Protein AF-A0A4Q3XUX9-F1 (afdb_monomer_lite)

Structure (mmCIF, N/CA/C/O backbone):
data_AF-A0A4Q3XUX9-F1
#
_entry.id   AF-A0A4Q3XUX9-F1
#
loop_
_atom_site.group_PDB
_atom_site.id
_atom_site.type_symbol
_atom_site.label_atom_id
_atom_site.label_alt_id
_atom_site.label_comp_id
_atom_site.label_asym_id
_atom_site.label_entity_id
_atom_site.label_seq_id
_atom_site.pdbx_PDB_ins_code
_atom_site.Cartn_x
_atom_site.Cartn_y
_atom_site.Cartn_z
_atom_site.occupancy
_atom_site.B_iso_or_equiv
_atom_site.auth_seq_id
_atom_site.auth_comp_id
_atom_site.auth_asym_id
_atom_site.auth_atom_id
_atom_site.pdbx_PDB_model_num
ATOM 1 N N . MET A 1 1 ? -6.338 -6.243 -8.783 1.00 93.94 1 MET A N 1
ATOM 2 C CA . MET A 1 1 ? -4.913 -6.383 -9.115 1.00 93.94 1 MET A CA 1
ATOM 3 C C . MET A 1 1 ? -4.823 -6.581 -10.611 1.00 93.94 1 MET A C 1
ATOM 5 O O . MET A 1 1 ? -5.715 -7.219 -11.159 1.00 93.94 1 MET A O 1
ATOM 9 N N . VAL A 1 2 ? -3.813 -6.005 -11.243 1.00 94.12 2 VAL A N 1
ATOM 10 C CA . VAL A 1 2 ? -3.493 -6.161 -12.662 1.00 94.12 2 VAL A CA 1
ATOM 11 C C . VAL A 1 2 ? -2.116 -6.807 -12.744 1.00 94.12 2 VAL A C 1
ATOM 13 O O . VAL A 1 2 ? -1.231 -6.432 -11.978 1.00 94.12 2 VAL A O 1
ATOM 16 N N . LEU A 1 3 ? -1.959 -7.774 -13.643 1.00 92.94 3 LEU A N 1
ATOM 17 C CA . LEU A 1 3 ? -0.684 -8.415 -13.946 1.00 92.94 3 LEU A CA 1
ATOM 18 C C . LEU A 1 3 ? -0.293 -8.015 -15.372 1.00 92.94 3 LEU A C 1
ATOM 20 O O . LEU A 1 3 ? -1.096 -8.193 -16.287 1.00 92.94 3 LEU A O 1
ATOM 24 N N . LEU A 1 4 ? 0.891 -7.434 -15.540 1.00 92.38 4 LEU A N 1
ATOM 25 C CA . LEU A 1 4 ? 1.440 -7.003 -16.826 1.00 92.38 4 LEU A CA 1
ATOM 26 C C . LEU A 1 4 ? 2.647 -7.876 -17.172 1.00 92.38 4 LEU A C 1
ATOM 28 O O . LEU A 1 4 ? 3.507 -8.074 -16.322 1.00 92.38 4 LEU A O 1
ATOM 32 N N . ASP A 1 5 ? 2.725 -8.385 -18.397 1.00 89.94 5 ASP A N 1
ATOM 33 C CA . ASP A 1 5 ? 3.906 -9.103 -18.899 1.00 89.94 5 ASP A CA 1
ATOM 34 C C . ASP A 1 5 ? 4.843 -8.106 -19.603 1.00 89.94 5 ASP A C 1
ATOM 36 O O . ASP A 1 5 ? 4.394 -7.363 -20.481 1.00 89.94 5 ASP A O 1
ATOM 40 N N . LEU A 1 6 ? 6.113 -8.036 -19.183 1.00 84.44 6 LEU A N 1
ATOM 41 C CA . LEU A 1 6 ? 7.090 -7.069 -19.701 1.00 84.44 6 LEU A CA 1
ATOM 42 C C . LEU A 1 6 ? 7.984 -7.609 -20.830 1.00 84.44 6 LEU A C 1
ATOM 44 O O . LEU A 1 6 ? 8.685 -6.801 -21.437 1.00 84.44 6 LEU A O 1
ATOM 48 N N . GLU A 1 7 ? 8.003 -8.915 -21.123 1.00 75.69 7 GLU A N 1
ATOM 49 C CA . GLU A 1 7 ? 9.027 -9.492 -22.019 1.00 75.69 7 GLU A CA 1
ATOM 50 C C . GLU A 1 7 ? 8.909 -9.049 -23.484 1.00 75.69 7 GLU A C 1
ATOM 52 O O . GLU A 1 7 ? 9.911 -8.667 -24.084 1.00 75.69 7 GLU A O 1
ATOM 57 N N . ASP A 1 8 ? 7.700 -9.030 -24.049 1.00 63.34 8 ASP A N 1
ATOM 58 C CA . ASP A 1 8 ? 7.509 -8.756 -25.484 1.00 63.34 8 ASP A CA 1
ATOM 59 C C . ASP A 1 8 ? 7.157 -7.289 -25.790 1.00 63.34 8 ASP A C 1
ATOM 61 O O . ASP A 1 8 ? 7.103 -6.869 -26.947 1.00 63.34 8 ASP A O 1
ATOM 65 N N . ALA A 1 9 ? 6.883 -6.492 -24.753 1.00 65.38 9 ALA A N 1
ATOM 66 C CA . ALA A 1 9 ? 6.238 -5.191 -24.897 1.00 65.38 9 ALA A CA 1
ATOM 67 C C . ALA A 1 9 ? 6.582 -4.219 -23.755 1.00 65.38 9 ALA A C 1
ATOM 69 O O . ALA A 1 9 ? 5.723 -3.454 -23.326 1.00 65.38 9 ALA A O 1
ATOM 70 N N . SER A 1 10 ? 7.820 -4.235 -23.246 1.00 69.12 10 SER A N 1
ATOM 71 C CA . SER A 1 10 ? 8.237 -3.464 -22.057 1.00 69.12 10 SER A CA 1
ATOM 72 C C . SER A 1 10 ? 7.837 -1.979 -22.094 1.00 69.12 10 SER A C 1
ATOM 74 O O . SER A 1 10 ? 7.361 -1.443 -21.092 1.00 69.12 10 SER A O 1
ATOM 76 N N . VAL A 1 11 ? 7.945 -1.334 -23.262 1.00 73.94 11 VAL A N 1
ATOM 77 C CA . VAL A 1 11 ? 7.498 0.053 -23.482 1.00 73.94 11 VAL A CA 1
ATOM 78 C C . VAL A 1 11 ? 5.979 0.173 -23.337 1.00 73.94 11 VAL A C 1
ATOM 80 O O . VAL A 1 11 ? 5.509 0.976 -22.537 1.00 73.94 11 VAL A O 1
ATOM 83 N N . LEU A 1 12 ? 5.208 -0.668 -24.033 1.00 80.31 12 LEU A N 1
ATOM 84 C CA . LEU A 1 12 ? 3.741 -0.651 -23.972 1.00 80.31 12 LEU A CA 1
ATOM 85 C C . LEU A 1 12 ? 3.220 -1.004 -22.578 1.00 80.31 12 LEU A C 1
ATOM 87 O O . LEU A 1 12 ? 2.235 -0.435 -22.128 1.00 80.31 12 LEU A O 1
ATOM 91 N N . ALA A 1 13 ? 3.867 -1.926 -21.870 1.00 80.62 13 ALA A N 1
ATOM 92 C CA . ALA A 1 13 ? 3.457 -2.315 -20.531 1.00 80.62 13 ALA A CA 1
ATOM 93 C C . ALA A 1 13 ? 3.733 -1.206 -19.501 1.00 80.62 13 ALA A C 1
ATOM 95 O O . ALA A 1 13 ? 2.888 -0.949 -18.642 1.00 80.62 13 ALA A O 1
ATOM 96 N N . SER A 1 14 ? 4.856 -0.491 -19.629 1.00 82.00 14 SER A N 1
ATOM 97 C CA . SER A 1 14 ? 5.127 0.723 -18.848 1.00 82.00 14 SER A CA 1
ATOM 98 C C . SER A 1 14 ? 4.112 1.830 -19.165 1.00 82.00 14 SER A C 1
ATOM 100 O O . SER A 1 14 ? 3.519 2.416 -18.257 1.00 82.00 14 SER A O 1
ATOM 102 N N . GLU A 1 15 ? 3.808 2.059 -20.446 1.00 89.00 15 GLU A N 1
ATOM 103 C CA . GLU A 1 15 ? 2.759 2.993 -20.875 1.00 89.00 15 GLU A CA 1
ATOM 104 C C . GLU A 1 15 ? 1.376 2.591 -20.343 1.00 89.00 15 GLU A C 1
ATOM 106 O O . GLU A 1 15 ? 0.622 3.449 -19.885 1.00 89.00 15 GLU A O 1
ATOM 111 N N . CYS A 1 16 ? 1.047 1.296 -20.322 1.00 90.44 16 CYS A N 1
ATOM 112 C CA . CYS A 1 16 ? -0.178 0.780 -19.717 1.00 90.44 16 CYS A CA 1
ATOM 113 C C . CYS A 1 16 ? -0.217 1.032 -18.209 1.00 90.44 16 CYS A C 1
ATOM 115 O O . CYS A 1 16 ? -1.263 1.432 -17.698 1.00 90.44 16 CYS A O 1
ATOM 117 N N . ALA A 1 17 ? 0.889 0.828 -17.488 1.00 91.62 17 ALA A N 1
ATOM 118 C CA . ALA A 1 17 ? 0.960 1.134 -16.062 1.00 91.62 17 ALA A CA 1
ATOM 119 C C . ALA A 1 17 ? 0.726 2.632 -15.811 1.00 91.62 17 ALA A C 1
ATOM 121 O O . ALA A 1 17 ? -0.120 2.990 -14.991 1.00 91.62 17 ALA A O 1
ATOM 122 N N . VAL A 1 18 ? 1.387 3.510 -16.575 1.00 91.81 18 VAL A N 1
ATOM 123 C CA . VAL A 1 18 ? 1.177 4.968 -16.525 1.00 91.81 18 VAL A CA 1
ATOM 124 C C . VAL A 1 18 ? -0.275 5.333 -16.835 1.00 91.81 18 VAL A C 1
ATOM 126 O O . VAL A 1 18 ? -0.891 6.101 -16.094 1.00 91.81 18 VAL A O 1
ATOM 129 N N . ALA A 1 19 ? -0.849 4.758 -17.893 1.00 93.31 19 ALA A N 1
ATOM 130 C CA . ALA A 1 19 ? -2.231 4.998 -18.287 1.00 93.31 19 ALA A CA 1
ATOM 131 C C . ALA A 1 19 ? -3.213 4.543 -17.202 1.00 93.31 19 ALA A C 1
ATOM 133 O O . ALA A 1 19 ? -4.129 5.281 -16.865 1.00 93.31 19 ALA A O 1
ATOM 134 N N . LEU A 1 20 ? -3.010 3.372 -16.593 1.00 93.06 20 LEU A N 1
ATOM 135 C CA . LEU A 1 20 ? -3.845 2.899 -15.486 1.00 93.06 20 LEU A CA 1
ATOM 136 C C . LEU A 1 20 ? -3.767 3.834 -14.277 1.00 93.06 20 LEU A C 1
ATOM 138 O O . LEU A 1 20 ? -4.795 4.107 -13.657 1.00 93.06 20 LEU A O 1
ATOM 142 N N . ARG A 1 21 ? -2.574 4.349 -13.955 1.00 91.50 21 ARG A N 1
ATOM 143 C CA . ARG A 1 21 ? -2.367 5.308 -12.859 1.00 91.50 21 ARG A CA 1
ATOM 144 C C . ARG A 1 21 ? -2.985 6.680 -13.119 1.00 91.50 21 ARG A C 1
ATOM 146 O O . ARG A 1 21 ? -3.306 7.356 -12.148 1.00 91.50 21 ARG A O 1
ATOM 153 N N . SER A 1 22 ? -3.165 7.083 -14.377 1.00 93.00 22 SER A N 1
ATOM 154 C CA . SER A 1 22 ? -3.775 8.372 -14.735 1.00 93.00 22 SER A CA 1
ATOM 155 C C . SER A 1 22 ? -5.309 8.350 -14.769 1.00 93.00 22 SER A C 1
ATOM 157 O O . SER A 1 22 ? -5.936 9.407 -14.861 1.00 93.00 22 SER A O 1
ATOM 159 N N . LEU A 1 23 ? -5.932 7.170 -14.668 1.00 94.19 23 LEU A N 1
ATOM 160 C CA . LEU A 1 23 ? -7.386 7.035 -14.561 1.00 94.19 23 LEU A CA 1
ATOM 161 C C . LEU A 1 23 ? -7.917 7.548 -13.213 1.00 94.19 23 LEU A C 1
ATOM 163 O O . LEU A 1 23 ? -7.187 7.756 -12.249 1.00 94.19 23 LEU A O 1
ATOM 167 N N . ALA A 1 24 ? -9.236 7.701 -13.109 1.00 91.62 24 ALA A N 1
ATOM 168 C CA . ALA A 1 24 ? -9.878 7.926 -11.818 1.00 91.62 24 ALA A CA 1
ATOM 169 C C . ALA A 1 24 ? -9.882 6.646 -10.956 1.00 91.62 24 ALA A C 1
ATOM 171 O O . ALA A 1 24 ? -9.734 5.520 -11.447 1.00 91.62 24 ALA A O 1
ATOM 172 N N . ALA A 1 25 ? -10.102 6.811 -9.650 1.00 88.12 25 ALA A N 1
ATOM 173 C CA . ALA A 1 25 ? -10.447 5.699 -8.769 1.00 88.12 25 ALA A CA 1
ATOM 174 C C . ALA A 1 25 ? -11.722 4.974 -9.272 1.00 88.12 25 ALA A C 1
ATOM 176 O O . ALA A 1 25 ? -12.626 5.631 -9.790 1.00 88.12 25 ALA A O 1
ATOM 177 N N . PRO A 1 26 ? -11.821 3.636 -9.127 1.00 90.56 26 PRO A N 1
ATOM 178 C CA . PRO A 1 26 ? -10.891 2.755 -8.417 1.00 90.56 26 PRO A CA 1
ATOM 179 C C . PRO A 1 26 ? -9.672 2.304 -9.232 1.00 90.56 26 PRO A C 1
ATOM 181 O O . PRO A 1 26 ? -8.746 1.731 -8.655 1.00 90.56 26 PRO A O 1
ATOM 184 N N . SER A 1 27 ? -9.651 2.553 -10.542 1.00 93.00 27 SER A N 1
ATOM 185 C CA . SER A 1 27 ? -8.642 2.009 -11.456 1.00 93.00 27 SER A CA 1
ATOM 186 C C . SER A 1 27 ? -7.222 2.444 -11.102 1.00 93.00 27 SER A C 1
ATOM 188 O O . SER A 1 27 ? -6.354 1.586 -10.973 1.00 93.00 27 SER A O 1
ATOM 190 N N . ALA A 1 28 ? -6.990 3.730 -10.822 1.00 92.75 28 ALA A N 1
ATOM 191 C CA . ALA A 1 28 ? -5.655 4.216 -10.454 1.00 92.75 28 ALA A CA 1
ATOM 192 C C . ALA A 1 28 ? -5.087 3.607 -9.164 1.00 92.75 28 ALA A C 1
ATOM 194 O O . ALA A 1 28 ? -3.868 3.518 -8.998 1.00 92.75 28 ALA A O 1
ATOM 195 N N . ALA A 1 29 ? -5.951 3.145 -8.256 1.00 92.88 29 ALA A N 1
ATOM 196 C CA . ALA A 1 29 ? -5.546 2.577 -6.975 1.00 92.88 29 ALA A CA 1
ATOM 197 C C . ALA A 1 29 ? -5.307 1.060 -7.026 1.00 92.88 29 ALA A C 1
ATOM 199 O O . ALA A 1 29 ? -4.882 0.480 -6.026 1.00 92.88 29 ALA A O 1
ATOM 200 N N . VAL A 1 30 ? -5.596 0.388 -8.146 1.00 94.19 30 VAL A N 1
ATOM 201 C CA . VAL A 1 30 ? -5.425 -1.065 -8.253 1.00 94.19 30 VAL A CA 1
ATOM 202 C C . VAL A 1 30 ? -3.946 -1.450 -8.105 1.00 94.19 30 VAL A C 1
ATOM 204 O O . VAL A 1 30 ? -3.094 -0.772 -8.674 1.00 94.19 30 VAL A O 1
ATOM 207 N N . PRO A 1 31 ? -3.601 -2.531 -7.382 1.00 96.12 31 PRO A N 1
ATOM 208 C CA . PRO A 1 31 ? -2.240 -3.043 -7.413 1.00 96.12 31 PRO A CA 1
ATOM 209 C C . PRO A 1 31 ? -1.859 -3.484 -8.828 1.00 96.12 31 PRO A C 1
ATOM 211 O O . PRO A 1 31 ? -2.639 -4.215 -9.447 1.00 96.12 31 PRO A O 1
ATOM 214 N N . ILE A 1 32 ? -0.702 -3.051 -9.322 1.00 95.56 32 ILE A N 1
ATOM 215 C CA . ILE A 1 32 ? -0.149 -3.413 -10.632 1.00 95.56 32 ILE A CA 1
ATOM 216 C C . ILE A 1 32 ? 1.145 -4.181 -10.391 1.00 95.56 32 ILE A C 1
ATOM 218 O O . ILE A 1 32 ? 2.073 -3.642 -9.794 1.00 95.56 32 ILE A O 1
ATOM 222 N N . LEU A 1 33 ? 1.199 -5.425 -10.850 1.00 94.81 33 LEU A N 1
ATOM 223 C CA . LEU A 1 33 ? 2.371 -6.287 -10.753 1.00 94.81 33 LEU A CA 1
ATOM 224 C C . LEU A 1 33 ? 2.914 -6.546 -12.152 1.00 94.81 33 LEU A C 1
ATOM 226 O O . LEU A 1 33 ? 2.136 -6.770 -13.079 1.00 94.81 33 LEU A O 1
ATOM 230 N N . ALA A 1 34 ? 4.231 -6.529 -12.298 1.00 92.81 34 ALA A N 1
ATOM 231 C CA . ALA A 1 34 ? 4.898 -6.865 -13.546 1.00 92.81 34 ALA A CA 1
ATOM 232 C C . ALA A 1 34 ? 5.524 -8.260 -13.469 1.00 92.81 34 ALA A C 1
ATOM 234 O O . ALA A 1 34 ? 6.181 -8.583 -12.485 1.00 92.81 34 ALA A O 1
ATOM 235 N N . LEU A 1 35 ? 5.354 -9.065 -14.512 1.00 91.19 35 LEU A N 1
ATOM 236 C CA . LEU A 1 35 ? 6.117 -10.286 -14.744 1.00 91.19 35 LEU A CA 1
ATOM 237 C C . LEU A 1 35 ? 7.332 -9.950 -15.606 1.00 91.19 35 LEU A C 1
ATOM 239 O O . LEU A 1 35 ? 7.193 -9.310 -16.651 1.00 91.19 35 LEU A O 1
ATOM 243 N N . CYS A 1 36 ? 8.514 -10.379 -15.176 1.00 88.81 36 CYS A N 1
ATOM 244 C CA . CYS A 1 36 ? 9.752 -10.175 -15.921 1.00 88.81 36 CYS A CA 1
ATOM 245 C C . CYS A 1 36 ? 10.759 -11.285 -15.607 1.00 88.81 36 CYS A C 1
ATOM 247 O O . CYS A 1 36 ? 10.866 -11.695 -14.457 1.00 88.81 36 CYS A O 1
ATOM 249 N N . SER A 1 37 ? 11.521 -11.748 -16.599 1.00 85.06 37 SER A N 1
ATOM 250 C CA . SER A 1 37 ? 12.580 -12.755 -16.400 1.00 85.06 37 SER A CA 1
ATOM 251 C C . SER A 1 37 ? 13.870 -12.186 -15.791 1.00 85.06 37 SER A C 1
ATOM 253 O O . SER A 1 37 ? 14.729 -12.939 -15.347 1.00 85.06 37 SER A O 1
ATOM 255 N N . SER A 1 38 ? 14.019 -10.859 -15.747 1.00 76.62 38 SER A N 1
ATOM 256 C CA . SER A 1 38 ? 15.147 -10.145 -15.130 1.00 76.62 38 SER A CA 1
ATOM 257 C C . SER A 1 38 ? 14.668 -9.220 -14.006 1.00 76.62 38 SER A C 1
ATOM 259 O O . SER A 1 38 ? 15.049 -8.055 -13.908 1.00 76.62 38 SER A O 1
ATOM 261 N N . ALA A 1 39 ? 13.819 -9.755 -13.121 1.00 69.56 39 ALA A N 1
ATOM 262 C CA . ALA A 1 39 ? 13.168 -9.003 -12.045 1.00 69.56 39 ALA A CA 1
ATOM 263 C C . ALA A 1 39 ? 14.128 -8.205 -11.138 1.00 69.56 39 ALA A C 1
ATOM 265 O O . ALA A 1 39 ? 13.738 -7.179 -10.588 1.00 69.56 39 ALA A O 1
ATOM 266 N N . HIS A 1 40 ? 15.379 -8.650 -10.996 1.00 65.88 40 HIS A N 1
ATOM 267 C CA . HIS A 1 40 ? 16.389 -7.995 -10.161 1.00 65.88 40 HIS A CA 1
ATOM 268 C C . HIS A 1 40 ? 16.985 -6.713 -10.762 1.00 65.88 40 HIS A C 1
ATOM 270 O O . HIS A 1 40 ? 17.613 -5.947 -10.035 1.00 65.88 40 HIS A O 1
ATOM 276 N N . GLU A 1 41 ? 16.809 -6.473 -12.062 1.00 73.06 41 GLU A N 1
ATOM 277 C CA . GLU A 1 41 ? 17.437 -5.347 -12.770 1.00 73.06 41 GLU A CA 1
ATOM 278 C C . GLU A 1 41 ? 16.507 -4.141 -12.934 1.00 73.06 41 GLU A C 1
ATOM 280 O O . GLU A 1 41 ? 16.949 -3.057 -13.316 1.00 73.06 41 GLU A O 1
ATOM 285 N N . ILE A 1 42 ? 15.218 -4.312 -12.646 1.00 76.25 42 ILE A N 1
ATOM 286 C CA . ILE A 1 42 ? 14.200 -3.293 -12.877 1.00 76.25 42 ILE A CA 1
ATOM 287 C C . ILE A 1 42 ? 13.705 -2.782 -11.528 1.00 76.25 42 ILE A C 1
ATOM 289 O O . ILE A 1 42 ? 13.245 -3.546 -10.685 1.00 76.25 42 ILE A O 1
ATOM 293 N N . ASP A 1 43 ? 13.756 -1.468 -11.328 1.00 78.75 43 ASP A N 1
ATOM 294 C CA . ASP A 1 43 ? 13.106 -0.839 -10.182 1.00 78.75 43 ASP A CA 1
ATOM 295 C C . ASP A 1 43 ? 11.593 -0.719 -10.455 1.00 78.75 43 ASP A C 1
ATOM 297 O O . ASP A 1 43 ? 11.210 -0.023 -11.404 1.00 78.75 43 ASP A O 1
ATOM 301 N N . PRO A 1 44 ? 10.711 -1.324 -9.631 1.00 75.25 44 PRO A N 1
ATOM 302 C CA . PRO A 1 44 ? 9.261 -1.204 -9.784 1.00 75.25 44 PRO A CA 1
ATOM 303 C C . PRO A 1 44 ? 8.769 0.250 -9.866 1.00 75.25 44 PRO A C 1
ATOM 305 O O . PRO A 1 44 ? 7.818 0.544 -10.593 1.00 75.25 44 PRO A O 1
ATOM 308 N N . ILE A 1 45 ? 9.422 1.174 -9.144 1.00 78.62 45 ILE A N 1
ATOM 309 C CA . ILE A 1 45 ? 9.051 2.598 -9.134 1.00 78.62 45 ILE A CA 1
ATOM 310 C C . ILE A 1 45 ? 9.255 3.206 -10.522 1.00 78.62 45 ILE A C 1
ATOM 312 O O . ILE A 1 45 ? 8.371 3.904 -11.019 1.00 78.62 45 ILE A O 1
ATOM 316 N N . SER A 1 46 ? 10.390 2.907 -11.157 1.00 76.19 46 SER A N 1
ATOM 317 C CA . SER A 1 46 ? 10.782 3.483 -12.449 1.00 76.19 46 SER A CA 1
ATOM 318 C C . SER A 1 46 ? 9.784 3.208 -13.582 1.00 76.19 46 SER A C 1
ATOM 320 O O . SER A 1 46 ? 9.684 3.998 -14.519 1.00 76.19 46 SER A O 1
ATOM 322 N N . ILE A 1 47 ? 8.995 2.136 -13.466 1.00 79.69 47 ILE A N 1
ATOM 323 C CA . ILE A 1 47 ? 7.983 1.720 -14.449 1.00 79.69 47 ILE A CA 1
ATOM 324 C C . ILE A 1 47 ? 6.540 1.831 -13.922 1.00 79.69 47 ILE A C 1
ATOM 326 O O . ILE A 1 47 ? 5.614 1.286 -14.516 1.00 79.69 47 ILE A O 1
ATOM 330 N N . ASN A 1 48 ? 6.322 2.544 -12.810 1.00 88.19 48 ASN A N 1
ATOM 331 C CA . ASN A 1 48 ? 5.003 2.779 -12.204 1.00 88.19 48 ASN A CA 1
ATOM 332 C C . ASN A 1 48 ? 4.221 1.514 -11.777 1.00 88.19 48 ASN A C 1
ATOM 334 O O . ASN A 1 48 ? 2.985 1.545 -11.674 1.00 88.19 48 ASN A O 1
ATOM 338 N N . VAL A 1 49 ? 4.923 0.423 -11.451 1.00 92.38 49 VAL A N 1
ATOM 339 C CA . VAL A 1 49 ? 4.328 -0.808 -10.897 1.00 92.38 49 VAL A CA 1
ATOM 340 C C . VAL A 1 49 ? 4.595 -0.928 -9.393 1.00 92.38 49 VAL A C 1
ATOM 342 O O . VAL A 1 49 ? 5.452 -0.252 -8.826 1.00 92.38 49 VAL A O 1
ATOM 345 N N . ASP A 1 50 ? 3.814 -1.761 -8.709 1.00 94.19 50 ASP A N 1
ATOM 346 C CA . ASP A 1 50 ? 3.907 -1.925 -7.255 1.00 94.19 50 ASP A CA 1
ATOM 347 C C . ASP A 1 50 ? 4.866 -3.044 -6.836 1.00 94.19 50 ASP A C 1
ATOM 349 O O . ASP A 1 50 ? 5.461 -2.959 -5.763 1.00 94.19 50 ASP A O 1
ATOM 353 N N . ALA A 1 51 ? 5.034 -4.066 -7.676 1.00 93.19 51 ALA A N 1
ATOM 354 C CA . ALA A 1 51 ? 6.078 -5.074 -7.539 1.00 93.19 51 ALA A CA 1
ATOM 355 C C . ALA A 1 51 ? 6.373 -5.757 -8.874 1.00 93.19 51 ALA A C 1
ATOM 357 O O . ALA A 1 51 ? 5.580 -5.700 -9.818 1.00 93.19 51 ALA A O 1
ATOM 358 N N . ILE A 1 52 ? 7.528 -6.413 -8.912 1.00 91.69 52 ILE A N 1
ATOM 359 C CA . ILE A 1 52 ? 7.975 -7.238 -10.023 1.00 91.69 52 ILE A CA 1
ATOM 360 C C . ILE A 1 52 ? 8.089 -8.667 -9.511 1.00 91.69 52 ILE A C 1
ATOM 362 O O . ILE A 1 52 ? 8.595 -8.900 -8.416 1.00 91.69 52 ILE A O 1
ATOM 366 N N . ILE A 1 53 ? 7.579 -9.598 -10.301 1.00 91.81 53 ILE A N 1
ATOM 367 C CA . ILE A 1 53 ? 7.605 -11.026 -10.040 1.00 91.81 53 ILE A CA 1
ATOM 368 C C . ILE A 1 53 ? 8.480 -11.662 -11.115 1.00 91.81 53 ILE A C 1
ATOM 370 O O . ILE A 1 53 ? 8.279 -11.428 -12.311 1.00 91.81 53 ILE A O 1
ATOM 374 N N . ASP A 1 54 ? 9.442 -12.470 -10.674 1.00 91.25 54 ASP A N 1
ATOM 375 C CA . ASP A 1 54 ? 10.283 -13.245 -11.578 1.00 91.25 54 ASP A CA 1
ATOM 376 C C . ASP A 1 54 ? 9.443 -14.290 -12.321 1.00 91.25 54 ASP A C 1
ATOM 378 O O . ASP A 1 54 ? 8.799 -15.142 -11.705 1.00 91.25 54 ASP A O 1
ATOM 382 N N . ARG A 1 55 ? 9.457 -14.236 -13.655 1.00 86.94 55 ARG A N 1
ATOM 383 C CA . ARG A 1 55 ? 8.755 -15.197 -14.514 1.00 86.94 55 ARG A CA 1
ATOM 384 C C . ARG A 1 55 ? 9.335 -16.606 -14.399 1.00 86.94 55 ARG A C 1
ATOM 386 O O . ARG A 1 55 ? 8.596 -17.574 -14.565 1.00 86.94 55 ARG A O 1
ATOM 393 N N . ALA A 1 56 ? 10.630 -16.725 -14.113 1.00 88.81 56 ALA A N 1
ATOM 394 C CA . ALA A 1 56 ? 11.302 -18.008 -13.946 1.00 88.81 56 ALA A CA 1
ATOM 395 C C . ALA A 1 56 ? 10.967 -18.687 -12.606 1.00 88.81 56 ALA A C 1
ATOM 397 O O . ALA A 1 56 ? 11.388 -19.824 -12.374 1.00 88.81 56 ALA A O 1
ATOM 398 N N . THR A 1 57 ? 10.209 -18.021 -11.725 1.00 91.12 57 THR A N 1
ATOM 399 C CA . THR A 1 57 ? 9.816 -18.596 -10.442 1.00 91.12 57 THR A CA 1
ATOM 400 C C . THR A 1 57 ? 8.903 -19.815 -10.606 1.00 91.12 57 THR A C 1
ATOM 402 O O . THR A 1 57 ? 8.180 -19.968 -11.594 1.00 91.12 57 THR A O 1
ATOM 405 N N . SER A 1 58 ? 8.920 -20.709 -9.616 1.00 94.12 58 SER A N 1
ATOM 406 C CA . SER A 1 58 ? 8.026 -21.868 -9.604 1.00 94.12 58 SER A CA 1
ATOM 407 C C . SER A 1 58 ? 6.564 -21.432 -9.477 1.00 94.12 58 SER A C 1
ATOM 409 O O . SER A 1 58 ? 6.257 -20.381 -8.915 1.00 94.12 58 SER A O 1
ATOM 411 N N . SER A 1 59 ? 5.630 -22.264 -9.943 1.00 93.56 59 SER A N 1
ATOM 412 C CA . SER A 1 59 ? 4.198 -21.968 -9.803 1.00 93.56 59 SER A CA 1
ATOM 413 C C . SER A 1 59 ? 3.777 -21.762 -8.344 1.00 93.56 59 SER A C 1
ATOM 415 O O . SER A 1 59 ? 2.975 -20.873 -8.074 1.00 93.56 59 SER A O 1
ATOM 417 N N . ASP A 1 60 ? 4.354 -22.518 -7.408 1.00 95.44 60 ASP A N 1
ATOM 418 C CA . ASP A 1 60 ? 4.076 -22.364 -5.975 1.00 95.44 60 ASP A CA 1
ATOM 419 C C . ASP A 1 60 ? 4.559 -21.004 -5.458 1.00 95.44 60 ASP A C 1
ATOM 421 O O . ASP A 1 60 ? 3.800 -20.275 -4.823 1.00 95.44 60 ASP A O 1
ATOM 425 N N . SER A 1 61 ? 5.781 -20.599 -5.817 1.00 93.69 61 SER A N 1
ATOM 426 C CA . SER A 1 61 ? 6.312 -19.288 -5.435 1.00 93.69 61 SER A CA 1
ATOM 427 C C . SER A 1 61 ? 5.538 -18.137 -6.085 1.00 93.69 61 SER A C 1
ATOM 429 O O . SER A 1 61 ? 5.324 -17.103 -5.453 1.00 93.69 61 SER A O 1
ATOM 431 N N . LEU A 1 62 ? 5.069 -18.305 -7.325 1.00 92.62 62 LEU A N 1
ATOM 432 C CA . LEU A 1 62 ? 4.192 -17.332 -7.974 1.00 92.62 62 LEU A CA 1
ATOM 433 C C . LEU A 1 62 ? 2.893 -17.160 -7.178 1.00 92.62 62 LEU A C 1
ATOM 435 O O . LEU A 1 62 ? 2.477 -16.031 -6.925 1.00 92.62 62 LEU A O 1
ATOM 439 N N . VAL A 1 63 ? 2.262 -18.259 -6.759 1.00 95.06 63 VAL A N 1
ATOM 440 C CA . VAL A 1 63 ? 1.040 -18.215 -5.942 1.00 95.06 63 VAL A CA 1
ATOM 441 C C . VAL A 1 63 ? 1.302 -17.522 -4.606 1.00 95.06 63 VAL A C 1
ATOM 443 O O . VAL A 1 63 ? 0.537 -16.634 -4.237 1.00 95.06 63 VAL A O 1
ATOM 446 N N . GLU A 1 64 ? 2.394 -17.855 -3.919 1.00 95.25 64 GLU A N 1
ATOM 447 C CA . GLU A 1 64 ? 2.784 -17.201 -2.665 1.00 95.25 64 GLU A CA 1
ATOM 448 C C . GLU A 1 64 ? 2.971 -15.689 -2.843 1.00 95.25 64 GLU A C 1
ATOM 450 O O . GLU A 1 64 ? 2.446 -14.899 -2.057 1.00 95.25 64 GLU A O 1
ATOM 455 N N . GLN A 1 65 ? 3.656 -15.266 -3.909 1.00 94.25 65 GLN A N 1
ATOM 456 C CA . GLN A 1 65 ? 3.866 -13.851 -4.212 1.00 94.25 65 GLN A CA 1
ATOM 457 C C . GLN A 1 65 ? 2.556 -13.132 -4.547 1.00 94.25 65 GLN A C 1
ATOM 459 O O . GLN A 1 65 ? 2.331 -12.020 -4.072 1.00 94.25 65 GLN A O 1
ATOM 464 N N . LEU A 1 66 ? 1.662 -13.749 -5.325 1.00 95.19 66 LEU A N 1
ATOM 465 C CA . LEU A 1 66 ? 0.350 -13.176 -5.640 1.00 95.19 66 LEU A CA 1
ATOM 466 C C . LEU A 1 66 ? -0.560 -13.107 -4.405 1.00 95.19 66 LEU A C 1
ATOM 468 O O . LEU A 1 66 ? -1.351 -12.166 -4.271 1.00 95.19 66 LEU A O 1
ATOM 472 N N . ASP A 1 67 ? -0.425 -14.049 -3.473 1.00 96.00 67 ASP A N 1
ATOM 473 C CA . ASP A 1 67 ? -1.191 -14.072 -2.229 1.00 96.00 67 ASP A CA 1
ATOM 474 C C . ASP A 1 67 ? -0.899 -12.857 -1.337 1.00 96.00 67 ASP A C 1
ATOM 476 O O . ASP A 1 67 ? -1.809 -12.344 -0.675 1.00 96.00 67 ASP A O 1
ATOM 480 N N . LEU A 1 68 ? 0.317 -12.305 -1.414 1.00 96.06 68 LEU A N 1
ATOM 481 C CA . LEU A 1 68 ? 0.699 -11.059 -0.743 1.00 96.06 68 LEU A CA 1
ATOM 482 C C . LEU A 1 68 ? -0.097 -9.834 -1.217 1.00 96.06 68 LEU A C 1
ATOM 484 O O . LEU A 1 68 ? -0.132 -8.830 -0.500 1.00 96.06 68 LEU A O 1
ATOM 488 N N . TRP A 1 69 ? -0.716 -9.905 -2.398 1.00 96.81 69 TRP A N 1
ATOM 489 C CA . TRP A 1 69 ? -1.455 -8.817 -3.046 1.00 96.81 69 TRP A CA 1
ATOM 490 C C . TRP A 1 69 ? -2.970 -9.032 -3.060 1.00 96.81 69 TRP A C 1
ATOM 492 O O . TRP A 1 69 ? -3.712 -8.315 -3.748 1.00 96.81 69 TRP A O 1
ATOM 502 N N . ARG A 1 70 ? -3.461 -10.002 -2.281 1.00 94.81 70 ARG A N 1
ATOM 503 C CA . ARG A 1 70 ? -4.899 -10.217 -2.128 1.00 94.81 70 ARG A CA 1
ATOM 504 C C . ARG A 1 70 ? -5.592 -8.962 -1.580 1.00 94.81 70 ARG A C 1
ATOM 506 O O . ARG A 1 70 ? -5.055 -8.276 -0.710 1.00 94.81 70 ARG A O 1
ATOM 513 N N . PRO A 1 71 ? -6.816 -8.660 -2.053 1.00 93.56 71 PRO A N 1
ATOM 514 C CA . PRO A 1 71 ? -7.639 -7.596 -1.493 1.00 93.56 71 PRO A CA 1
ATOM 515 C C . PRO A 1 71 ? -7.747 -7.681 0.033 1.00 93.56 71 PRO A C 1
ATOM 517 O O . PRO A 1 71 ? -8.132 -8.718 0.572 1.00 93.56 71 PRO A O 1
ATOM 520 N N . VAL A 1 72 ? -7.479 -6.574 0.727 1.00 93.56 72 VAL A N 1
ATOM 521 C CA . VAL A 1 72 ? -7.740 -6.495 2.170 1.00 93.56 72 VAL A CA 1
ATOM 522 C C . VAL A 1 72 ? -9.245 -6.485 2.441 1.00 93.56 72 VAL A C 1
ATOM 524 O O . VAL A 1 72 ? -10.025 -5.890 1.693 1.00 93.56 72 VAL A O 1
ATOM 527 N N . SER A 1 73 ? -9.652 -7.158 3.518 1.00 90.25 73 SER A N 1
ATOM 528 C CA . SER A 1 73 ? -11.052 -7.211 3.943 1.00 90.25 73 SER A CA 1
ATOM 529 C C . SER A 1 73 ? -11.495 -5.886 4.559 1.00 90.25 73 SER A C 1
ATOM 531 O O . SER A 1 73 ? -10.804 -5.325 5.406 1.00 90.25 73 SER A O 1
ATOM 533 N N . LEU A 1 74 ? -12.687 -5.427 4.176 1.00 91.19 74 LEU A N 1
ATOM 534 C CA . LEU A 1 74 ? -13.337 -4.239 4.737 1.00 91.19 74 LEU A CA 1
ATOM 535 C C . LEU A 1 74 ? -14.281 -4.567 5.904 1.00 91.19 74 LEU A C 1
ATOM 537 O O . LEU A 1 74 ? -14.842 -3.663 6.520 1.00 91.19 74 LEU A O 1
ATOM 541 N N . GLU A 1 75 ? -14.458 -5.846 6.247 1.00 92.75 75 GLU A N 1
ATOM 542 C CA . GLU A 1 75 ? -15.357 -6.265 7.331 1.00 92.75 75 GLU A CA 1
ATOM 543 C C . GLU A 1 75 ? -15.013 -5.663 8.705 1.00 92.75 75 GLU A C 1
ATOM 545 O O . GLU A 1 75 ? -15.932 -5.222 9.402 1.00 92.75 75 GLU A O 1
ATOM 550 N N . PRO A 1 76 ? -13.737 -5.574 9.135 1.00 92.56 76 PRO A N 1
ATOM 551 C CA . PRO A 1 76 ? -13.390 -4.856 10.362 1.00 92.56 76 PRO A CA 1
ATOM 552 C C . PRO A 1 76 ? -13.895 -3.408 10.352 1.00 92.56 76 PRO A C 1
ATOM 554 O O . PRO A 1 76 ? -14.577 -2.987 11.285 1.00 92.56 76 PRO A O 1
ATOM 557 N N . THR A 1 77 ? -13.653 -2.681 9.262 1.00 91.94 77 THR A N 1
ATOM 558 C CA . THR A 1 77 ? -14.070 -1.286 9.101 1.00 91.94 77 THR A CA 1
ATOM 559 C C . THR A 1 77 ? -15.594 -1.142 9.070 1.00 91.94 77 THR A C 1
ATOM 561 O O . THR A 1 77 ? -16.147 -0.261 9.727 1.00 91.94 77 THR A O 1
ATOM 564 N N . ARG A 1 78 ? -16.303 -2.046 8.379 1.00 91.62 78 ARG A N 1
ATOM 565 C CA . ARG A 1 78 ? -17.776 -2.087 8.351 1.00 91.62 78 ARG A CA 1
ATOM 566 C C . ARG A 1 78 ? -18.372 -2.338 9.731 1.00 91.62 78 ARG A C 1
ATOM 568 O O . ARG A 1 78 ? -19.387 -1.735 10.072 1.00 91.62 78 ARG A O 1
ATOM 575 N N . ARG A 1 79 ? -17.757 -3.200 10.548 1.00 91.69 79 ARG A N 1
ATOM 576 C CA . ARG A 1 79 ? -18.187 -3.421 11.940 1.00 91.69 79 ARG A CA 1
ATOM 577 C C . ARG A 1 79 ? -18.047 -2.153 12.777 1.00 91.69 79 ARG A C 1
ATOM 579 O O . ARG A 1 79 ? -18.985 -1.802 13.485 1.00 91.69 79 ARG A O 1
ATOM 586 N N . ILE A 1 80 ? -16.940 -1.430 12.632 1.00 91.31 80 ILE A N 1
ATOM 587 C CA . ILE A 1 80 ? -16.735 -0.144 13.310 1.00 91.31 80 ILE A CA 1
ATOM 588 C C . ILE A 1 80 ? -17.789 0.879 12.848 1.00 91.31 80 ILE A C 1
ATOM 590 O O . ILE A 1 80 ? -18.431 1.518 13.678 1.00 91.31 80 ILE A O 1
ATOM 594 N N . ALA A 1 81 ? -18.054 0.980 11.541 1.00 91.50 81 ALA A N 1
ATOM 595 C CA . ALA A 1 81 ? -19.096 1.861 11.004 1.00 91.50 81 ALA A CA 1
ATOM 596 C C . ALA A 1 81 ? -20.500 1.528 11.536 1.00 91.50 81 ALA A C 1
ATOM 598 O O . ALA A 1 81 ? -21.289 2.435 11.790 1.00 91.50 81 ALA A O 1
ATOM 599 N N . LYS 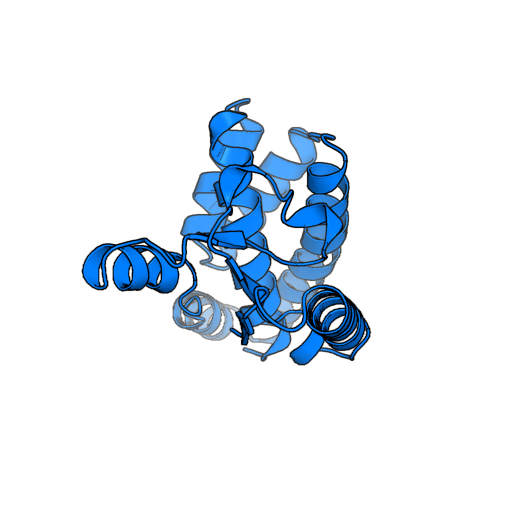A 1 82 ? -20.810 0.247 11.768 1.00 92.69 82 LYS A N 1
ATOM 600 C CA . LYS A 1 82 ? -22.072 -0.167 12.405 1.00 92.69 82 LYS A CA 1
ATOM 601 C C . LYS A 1 82 ? -22.176 0.278 13.868 1.00 92.69 82 LYS A C 1
ATOM 603 O O . LYS A 1 82 ? -23.280 0.548 14.323 1.00 92.69 82 LYS A O 1
ATOM 608 N N . MET A 1 83 ? -21.060 0.359 14.594 1.00 91.94 83 MET A N 1
ATOM 609 C CA . MET A 1 83 ? -21.044 0.752 16.011 1.00 91.94 83 MET A CA 1
ATOM 610 C C . MET A 1 83 ? -21.122 2.270 16.215 1.00 91.94 83 MET A C 1
ATOM 612 O O . MET A 1 83 ? -21.798 2.726 17.131 1.00 91.94 83 MET A O 1
ATOM 616 N N . PHE A 1 84 ? -20.439 3.048 15.373 1.00 89.31 84 PHE A N 1
ATOM 617 C CA . PHE A 1 84 ? -20.299 4.504 15.542 1.00 89.31 84 PHE A CA 1
ATOM 618 C C . PHE A 1 84 ? -21.113 5.331 14.537 1.00 89.31 84 PHE A C 1
ATOM 620 O O . PHE A 1 84 ? -21.141 6.559 14.613 1.00 89.31 84 PHE A O 1
ATOM 627 N N . GLY A 1 85 ? -21.774 4.667 13.590 1.00 89.44 85 GLY A N 1
ATOM 628 C CA . GLY A 1 85 ? -22.434 5.292 12.452 1.00 89.44 85 GLY A CA 1
ATOM 629 C C . GLY A 1 85 ? -21.488 5.505 11.256 1.00 89.44 85 GLY A C 1
ATOM 630 O O . GLY A 1 85 ? -20.268 5.609 11.415 1.00 89.44 85 GLY A O 1
ATOM 631 N N . PRO A 1 86 ? -22.034 5.588 10.029 1.00 84.88 86 PRO A N 1
ATOM 632 C CA . PRO A 1 86 ? -21.233 5.638 8.804 1.00 84.88 86 PRO A CA 1
ATOM 633 C C . PRO A 1 86 ? -20.491 6.968 8.599 1.00 84.88 86 PRO A C 1
ATOM 635 O O . PRO A 1 86 ? -19.395 6.974 8.043 1.00 84.88 86 PRO A O 1
ATOM 638 N N . GLY A 1 87 ? -21.047 8.093 9.064 1.00 88.69 87 GLY A N 1
ATOM 639 C CA . GLY A 1 87 ? -20.487 9.433 8.836 1.00 88.69 87 GLY A CA 1
ATOM 640 C C . GLY A 1 87 ? -19.081 9.640 9.424 1.00 88.69 87 GLY A C 1
ATOM 641 O O . GLY A 1 87 ? -18.161 9.981 8.677 1.00 88.69 87 GLY A O 1
ATOM 642 N N . PRO A 1 88 ? -18.870 9.400 10.735 1.00 89.31 88 PRO A N 1
ATOM 643 C CA . PRO A 1 88 ? -17.551 9.538 11.355 1.00 89.31 88 PRO A CA 1
ATOM 644 C C . PRO A 1 88 ? -16.480 8.663 10.693 1.00 89.31 88 PRO A C 1
ATOM 646 O O . PRO A 1 88 ? -15.354 9.118 10.477 1.00 89.31 88 PRO A O 1
ATOM 649 N N . ILE A 1 89 ? -16.843 7.432 10.316 1.00 93.25 89 ILE A N 1
ATOM 650 C CA . ILE A 1 89 ? -15.920 6.475 9.695 1.00 93.25 89 ILE A CA 1
ATOM 651 C C . ILE A 1 89 ? -15.576 6.864 8.260 1.00 93.25 89 ILE A C 1
ATOM 653 O O . ILE A 1 89 ? -14.402 6.810 7.894 1.00 93.25 89 ILE A O 1
ATOM 657 N N . ALA A 1 90 ? -16.542 7.343 7.475 1.00 91.06 90 ALA A N 1
ATOM 658 C CA . ALA A 1 90 ? -16.277 7.853 6.132 1.00 91.06 90 ALA A CA 1
ATOM 659 C C . ALA A 1 90 ? -15.249 8.997 6.160 1.00 91.06 90 ALA A C 1
ATOM 661 O O . ALA A 1 90 ? -14.263 8.964 5.424 1.00 91.06 90 ALA A O 1
ATOM 662 N N . GLY A 1 91 ? -15.402 9.953 7.085 1.00 92.69 91 GLY A N 1
ATOM 663 C CA . GLY A 1 91 ? -14.435 11.041 7.249 1.00 92.69 91 GLY A CA 1
ATOM 664 C C . GLY A 1 91 ? -13.044 10.562 7.688 1.00 92.69 91 GLY A C 1
ATOM 665 O O . GLY A 1 91 ? -12.034 11.138 7.282 1.00 92.69 91 GLY A O 1
ATOM 666 N N . MET A 1 92 ? -12.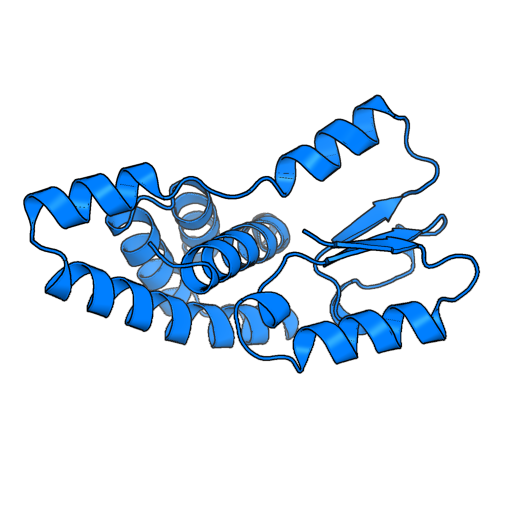955 9.506 8.504 1.00 94.38 92 MET A N 1
ATOM 667 C CA . MET A 1 92 ? -11.669 8.904 8.884 1.00 94.38 92 MET A CA 1
ATOM 668 C C . MET A 1 92 ? -10.973 8.230 7.703 1.00 94.38 92 MET A C 1
ATOM 670 O O . MET A 1 92 ? -9.767 8.396 7.543 1.00 94.38 92 MET A O 1
ATOM 674 N N . ILE A 1 93 ? -11.721 7.511 6.871 1.00 94.56 93 ILE A N 1
ATOM 675 C CA . ILE A 1 93 ? -11.195 6.826 5.687 1.00 94.56 93 ILE A CA 1
ATOM 676 C C . ILE A 1 93 ? -10.699 7.822 4.650 1.00 94.56 93 ILE A C 1
ATOM 678 O O . ILE A 1 93 ? -9.601 7.669 4.124 1.00 94.56 93 ILE A O 1
ATOM 682 N N . GLU A 1 94 ? -11.463 8.881 4.409 1.00 93.69 94 GLU A N 1
ATOM 683 C CA . GLU A 1 94 ? -11.066 9.946 3.495 1.00 93.69 94 GLU A CA 1
ATOM 684 C C . GLU A 1 94 ? -9.787 10.653 3.985 1.00 93.69 94 GLU A C 1
ATOM 686 O O . GLU A 1 94 ? -8.869 10.924 3.210 1.00 93.69 94 GLU A O 1
ATOM 691 N N . ARG A 1 95 ? -9.674 10.912 5.298 1.00 95.19 95 ARG A N 1
ATOM 692 C CA . ARG A 1 95 ? -8.430 11.424 5.899 1.00 95.19 95 ARG A CA 1
ATOM 693 C C . ARG A 1 95 ? -7.270 10.437 5.789 1.00 95.19 95 ARG A C 1
ATOM 695 O O . ARG A 1 95 ? -6.150 10.888 5.581 1.00 95.19 95 ARG A O 1
ATOM 702 N N . LEU A 1 96 ? -7.513 9.135 5.938 1.00 96.56 96 LEU A N 1
ATOM 703 C CA . LEU A 1 96 ? -6.478 8.116 5.771 1.00 96.56 96 LEU A CA 1
ATOM 704 C C . LEU A 1 96 ? -5.956 8.110 4.326 1.00 96.56 96 LEU A C 1
ATOM 706 O O . LEU A 1 96 ? -4.750 8.221 4.132 1.00 96.56 96 LEU A O 1
ATOM 710 N N . ALA A 1 97 ? -6.841 8.062 3.326 1.00 95.19 97 ALA A N 1
ATOM 711 C CA . ALA A 1 97 ? -6.455 8.055 1.912 1.00 95.19 97 ALA A CA 1
ATOM 712 C C . ALA A 1 97 ? -5.606 9.279 1.533 1.00 95.19 97 ALA A C 1
ATOM 714 O O . ALA A 1 97 ? -4.504 9.122 1.010 1.00 95.19 97 ALA A O 1
ATOM 715 N N . ARG A 1 98 ? -6.049 10.485 1.925 1.00 95.75 98 ARG A N 1
ATOM 716 C CA . ARG A 1 98 ? -5.314 11.744 1.691 1.00 95.75 98 ARG A CA 1
ATOM 717 C C . ARG A 1 98 ? -3.915 11.793 2.306 1.00 95.75 98 ARG A C 1
ATOM 719 O O . ARG A 1 98 ? -3.114 12.625 1.899 1.00 95.75 98 ARG A O 1
ATOM 726 N N . ARG A 1 99 ? -3.635 10.972 3.320 1.00 97.56 99 ARG A N 1
ATOM 727 C CA . ARG A 1 99 ? -2.325 10.919 3.986 1.00 97.56 99 ARG A CA 1
ATOM 728 C C . ARG A 1 99 ? -1.450 9.796 3.445 1.00 97.56 99 ARG A C 1
ATOM 730 O O . ARG A 1 99 ? -0.249 9.986 3.298 1.00 97.56 99 ARG A O 1
ATOM 737 N N . LEU A 1 100 ? -2.052 8.656 3.107 1.00 97.12 100 LEU A N 1
ATOM 738 C CA . LEU A 1 100 ? -1.346 7.518 2.520 1.00 97.12 100 LEU A CA 1
ATOM 739 C C . LEU A 1 100 ? -0.756 7.842 1.144 1.00 97.12 100 LEU A C 1
ATOM 741 O O . LEU A 1 100 ? 0.354 7.409 0.861 1.00 97.12 100 LEU A O 1
ATOM 745 N N . GLU A 1 101 ? -1.463 8.601 0.304 1.00 94.12 101 GLU A N 1
ATOM 746 C CA . GLU A 1 101 ? -0.980 8.963 -1.037 1.00 94.12 101 GLU A CA 1
ATOM 747 C C . GLU A 1 101 ? 0.345 9.758 -1.004 1.00 94.12 101 GLU A C 1
ATOM 749 O O . GLU A 1 101 ? 1.327 9.277 -1.577 1.00 94.12 101 GLU A O 1
ATOM 754 N N . PRO A 1 102 ? 0.451 10.903 -0.292 1.00 94.75 102 PRO A N 1
ATOM 755 C CA . PRO A 1 102 ? 1.723 11.609 -0.140 1.00 94.75 102 PRO A CA 1
ATOM 756 C C . PRO A 1 102 ? 2.792 10.784 0.576 1.00 94.75 102 PRO A C 1
ATOM 758 O O . PRO A 1 102 ? 3.957 10.829 0.192 1.00 94.75 102 PRO A O 1
ATOM 761 N N . ALA A 1 103 ? 2.420 10.011 1.600 1.00 96.19 103 ALA A N 1
ATOM 762 C CA . ALA A 1 103 ? 3.382 9.197 2.336 1.00 96.19 103 ALA A CA 1
ATOM 763 C C . ALA A 1 103 ? 4.007 8.109 1.446 1.00 96.19 103 ALA A C 1
ATOM 765 O O . ALA A 1 103 ? 5.209 7.867 1.519 1.00 96.19 103 ALA A O 1
ATOM 766 N N . LEU A 1 104 ? 3.220 7.504 0.551 1.00 93.31 104 LEU A N 1
ATOM 767 C CA . LEU A 1 104 ? 3.720 6.546 -0.432 1.00 93.31 104 LEU A CA 1
ATOM 768 C C . LEU A 1 104 ? 4.659 7.207 -1.453 1.00 93.31 104 LEU A C 1
ATOM 770 O O . LEU A 1 104 ? 5.674 6.614 -1.814 1.00 93.31 104 LEU A O 1
ATOM 774 N N . ALA A 1 105 ? 4.347 8.430 -1.893 1.00 91.50 105 ALA A N 1
ATOM 775 C CA . ALA A 1 105 ? 5.216 9.200 -2.783 1.00 91.50 105 ALA A CA 1
ATOM 776 C C . ALA A 1 105 ? 6.547 9.576 -2.108 1.00 91.50 105 ALA A C 1
ATOM 778 O O . ALA A 1 105 ? 7.605 9.418 -2.712 1.00 91.50 105 ALA A O 1
ATOM 779 N N . ASN A 1 106 ? 6.510 9.990 -0.838 1.00 93.50 106 ASN A N 1
ATOM 780 C CA . ASN A 1 106 ? 7.710 10.276 -0.049 1.00 93.50 106 ASN A CA 1
ATOM 781 C C . ASN A 1 106 ? 8.591 9.029 0.108 1.00 93.50 106 ASN A C 1
ATOM 783 O O . ASN A 1 106 ? 9.800 9.103 -0.106 1.00 93.50 106 ASN A O 1
ATOM 787 N N . LEU A 1 107 ? 7.992 7.866 0.392 1.00 92.56 107 LEU A N 1
ATOM 788 C CA . LEU A 1 107 ? 8.725 6.598 0.464 1.00 92.56 107 LEU A CA 1
ATOM 789 C C . LEU A 1 107 ? 9.398 6.234 -0.861 1.00 92.56 107 LEU A C 1
ATOM 791 O O . LEU A 1 107 ? 10.524 5.747 -0.853 1.00 92.56 107 LEU A O 1
ATOM 795 N N . ALA A 1 108 ? 8.747 6.499 -1.998 1.00 88.88 108 ALA A N 1
ATOM 796 C CA . ALA A 1 108 ? 9.348 6.282 -3.314 1.00 88.88 108 ALA A CA 1
ATOM 797 C C . ALA A 1 108 ? 10.571 7.186 -3.571 1.00 88.88 108 ALA A C 1
ATOM 799 O O . ALA A 1 108 ? 11.425 6.845 -4.381 1.00 88.88 108 ALA A O 1
ATOM 800 N N . GLN A 1 109 ? 10.677 8.311 -2.859 1.00 90.00 109 GLN A N 1
ATOM 801 C CA . GLN A 1 109 ? 11.832 9.213 -2.881 1.00 90.00 109 GLN A CA 1
ATOM 802 C C . GLN A 1 109 ? 12.855 8.908 -1.771 1.00 90.00 109 GLN A C 1
ATOM 804 O O . GLN A 1 109 ? 13.804 9.667 -1.589 1.00 90.00 109 GLN A O 1
ATOM 809 N N . GLY A 1 110 ? 12.665 7.827 -1.004 1.00 90.94 110 GLY A N 1
ATOM 810 C CA . GLY A 1 110 ? 13.525 7.471 0.130 1.00 90.94 110 GLY A CA 1
ATOM 811 C C . GLY A 1 110 ? 13.341 8.360 1.365 1.00 90.94 110 GLY A C 1
ATOM 812 O O . GLY A 1 110 ? 14.178 8.347 2.264 1.00 90.94 110 GLY A O 1
ATOM 813 N N . VAL A 1 111 ? 12.262 9.146 1.433 1.00 95.12 111 VAL A N 1
ATOM 814 C CA . VAL A 1 111 ? 11.982 10.053 2.552 1.00 95.12 111 VAL A CA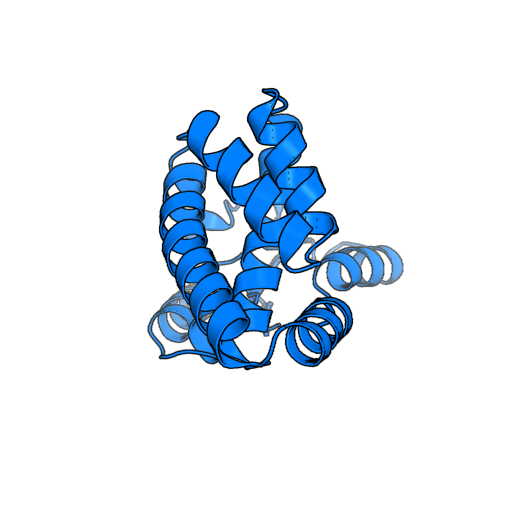 1
ATOM 815 C C . VAL A 1 111 ? 11.099 9.353 3.585 1.00 95.12 111 VAL A C 1
ATOM 817 O O . VAL A 1 111 ? 9.941 9.032 3.315 1.00 95.12 111 VAL A O 1
ATOM 820 N N . ILE A 1 112 ? 11.631 9.166 4.797 1.00 95.38 112 ILE A N 1
ATOM 821 C CA . ILE A 1 112 ? 10.930 8.522 5.918 1.00 95.38 112 ILE A CA 1
ATOM 822 C C . ILE A 1 112 ? 10.580 9.565 6.991 1.00 95.38 112 ILE A C 1
ATOM 824 O O . ILE A 1 112 ? 11.425 9.986 7.780 1.00 95.38 112 ILE A O 1
ATOM 828 N N . ASP A 1 113 ? 9.305 9.954 7.056 1.00 96.81 113 ASP A N 1
ATOM 829 C CA . ASP A 1 113 ? 8.747 10.779 8.138 1.00 96.81 113 ASP A CA 1
ATOM 830 C C . ASP A 1 113 ? 8.195 9.867 9.247 1.00 96.81 113 ASP A C 1
ATOM 832 O O . ASP A 1 113 ? 7.067 9.372 9.177 1.00 96.81 113 ASP A O 1
ATOM 836 N N . ARG A 1 114 ? 9.009 9.610 10.279 1.00 97.31 114 ARG A N 1
ATOM 837 C CA . ARG A 1 114 ? 8.638 8.722 11.399 1.00 97.31 114 ARG A CA 1
ATOM 838 C C . ARG A 1 114 ? 7.417 9.218 12.192 1.00 97.31 114 ARG A C 1
ATOM 840 O O . ARG A 1 114 ? 6.543 8.397 12.482 1.00 97.31 114 ARG A O 1
ATOM 847 N N . PRO A 1 115 ? 7.291 10.518 12.534 1.00 98.12 115 PRO A N 1
ATOM 848 C CA . PRO A 1 115 ? 6.054 11.046 13.106 1.00 98.12 115 PRO A CA 1
ATOM 849 C C . PRO A 1 115 ? 4.813 10.766 12.251 1.00 98.12 115 PRO A C 1
ATOM 851 O O . PRO A 1 115 ? 3.760 10.423 12.795 1.00 98.12 115 PRO A O 1
ATOM 854 N N . GLU A 1 116 ? 4.911 10.902 10.927 1.00 98.00 116 GLU A N 1
ATOM 855 C CA . GLU A 1 116 ? 3.803 10.582 10.028 1.00 98.00 116 GLU A CA 1
ATOM 856 C C . GLU A 1 116 ? 3.499 9.087 9.993 1.00 98.00 116 GLU A C 1
ATOM 858 O O . GLU A 1 116 ? 2.332 8.711 10.126 1.00 98.00 116 GLU A O 1
ATOM 863 N N . ALA A 1 117 ? 4.530 8.244 9.929 1.00 98.25 117 ALA A N 1
ATOM 864 C CA . ALA A 1 117 ? 4.401 6.793 10.001 1.00 98.25 117 ALA A CA 1
ATOM 865 C C . ALA A 1 117 ? 3.649 6.348 11.267 1.00 98.25 117 ALA A C 1
ATOM 867 O O . ALA A 1 117 ? 2.690 5.581 11.180 1.00 98.25 117 ALA A O 1
ATOM 868 N N . HIS A 1 118 ? 3.986 6.912 12.433 1.00 98.44 118 HIS A N 1
ATOM 869 C CA . HIS A 1 118 ? 3.299 6.604 13.691 1.00 98.44 118 HIS A CA 1
ATOM 870 C C . HIS A 1 118 ? 1.807 6.976 13.645 1.00 98.44 118 HIS A C 1
ATOM 872 O O . HIS A 1 118 ? 0.934 6.216 14.071 1.00 98.44 118 HIS A O 1
ATOM 878 N N . ARG A 1 119 ? 1.484 8.150 13.086 1.00 98.44 119 ARG A N 1
ATOM 879 C CA . ARG A 1 119 ? 0.089 8.590 12.938 1.00 98.44 119 ARG A CA 1
ATOM 880 C C . ARG A 1 119 ? -0.689 7.709 11.953 1.00 98.44 119 ARG A C 1
ATOM 882 O O . ARG A 1 119 ? -1.861 7.422 12.204 1.00 98.44 119 ARG A O 1
ATOM 889 N N . LEU A 1 120 ? -0.065 7.292 10.851 1.00 98.50 120 LEU A N 1
ATOM 890 C CA . LEU A 1 120 ? -0.658 6.370 9.879 1.00 98.50 120 LEU A CA 1
ATOM 891 C C . LEU A 1 120 ? -0.901 4.993 10.498 1.00 98.50 120 LEU A C 1
ATOM 893 O O . LEU A 1 120 ? -1.991 4.448 10.329 1.00 98.50 120 LEU A O 1
ATOM 897 N N . ALA A 1 121 ? 0.038 4.485 11.301 1.00 98.50 121 ALA A N 1
ATOM 898 C CA . ALA A 1 121 ? -0.147 3.254 12.061 1.00 98.50 121 ALA A CA 1
ATOM 899 C C . ALA A 1 121 ? -1.400 3.333 12.949 1.00 98.50 121 ALA A C 1
ATOM 901 O O . ALA A 1 121 ? -2.244 2.435 12.904 1.00 98.50 121 ALA A O 1
ATOM 902 N N . GLY A 1 122 ? -1.577 4.425 13.700 1.00 98.06 122 GLY A N 1
ATOM 903 C CA . GLY A 1 122 ? -2.758 4.632 14.546 1.00 98.06 122 GLY A CA 1
ATOM 904 C C . GLY A 1 122 ? -4.079 4.657 13.764 1.00 98.06 122 GLY A C 1
ATOM 905 O O . GLY A 1 122 ? -5.054 4.012 14.163 1.00 98.06 122 GLY A O 1
ATOM 906 N N . LEU A 1 123 ? -4.118 5.351 12.620 1.00 97.38 123 LEU A N 1
ATOM 907 C CA . LEU A 1 123 ? -5.307 5.399 11.760 1.00 97.38 123 LEU A CA 1
ATOM 908 C C . LEU A 1 123 ? -5.633 4.033 11.145 1.00 97.38 123 LEU A C 1
ATOM 910 O O . LEU A 1 123 ? -6.789 3.608 11.190 1.00 97.38 123 LEU A O 1
ATOM 914 N N . CYS A 1 124 ? -4.629 3.331 10.615 1.00 97.75 124 CYS A N 1
ATOM 915 C CA . CYS A 1 124 ? -4.780 1.984 10.068 1.00 97.75 124 CYS A CA 1
ATOM 916 C C . CYS A 1 124 ? -5.303 1.010 11.128 1.00 97.75 124 CYS A C 1
ATOM 918 O O . CYS A 1 124 ? -6.253 0.276 10.861 1.00 97.75 124 CYS A O 1
ATOM 920 N N . GLY A 1 125 ? -4.744 1.050 12.341 1.00 97.19 125 GLY A N 1
ATOM 921 C CA . GLY A 1 125 ? -5.176 0.200 13.452 1.00 97.19 125 GLY A CA 1
ATOM 922 C C . GLY A 1 125 ? -6.628 0.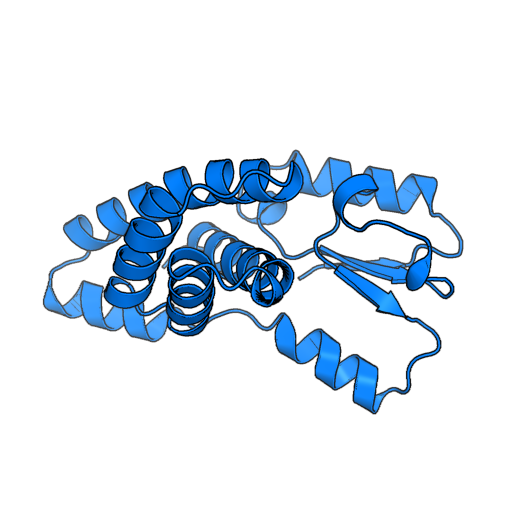469 13.841 1.00 97.19 125 GLY A C 1
ATOM 923 O O . GLY A 1 125 ? -7.432 -0.457 13.929 1.00 97.19 125 GLY A O 1
ATOM 924 N N . THR A 1 126 ? -6.995 1.747 13.964 1.00 95.81 126 THR A N 1
ATOM 925 C CA . THR A 1 126 ? -8.365 2.152 14.312 1.00 95.81 126 THR A CA 1
ATOM 926 C C . THR A 1 126 ? -9.382 1.723 13.258 1.00 95.81 126 THR A C 1
ATOM 928 O O . THR A 1 126 ? -10.490 1.339 13.609 1.00 95.81 126 THR A O 1
ATOM 931 N N . LEU A 1 127 ? -9.022 1.766 11.973 1.00 95.38 127 LEU A N 1
ATOM 932 C CA . LEU A 1 127 ? -9.905 1.379 10.867 1.00 95.38 127 LEU A CA 1
ATOM 933 C C . LEU A 1 127 ? -9.872 -0.127 10.555 1.00 95.38 127 LEU A C 1
ATOM 935 O O . LEU A 1 127 ? -10.623 -0.583 9.693 1.00 95.38 127 LEU A O 1
ATOM 939 N N . GLY A 1 128 ? -9.057 -0.908 11.270 1.00 95.12 128 GLY A N 1
ATOM 940 C CA . GLY A 1 128 ? -8.979 -2.363 11.131 1.00 95.12 128 GLY A CA 1
ATOM 941 C C . GLY A 1 128 ? -8.063 -2.863 10.007 1.00 95.12 128 GLY A C 1
ATOM 942 O O 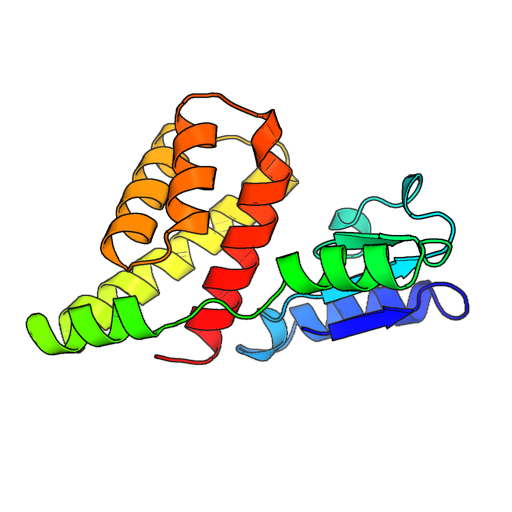. GLY A 1 128 ? -8.127 -4.038 9.647 1.00 95.12 128 GLY A O 1
ATOM 943 N N . PHE A 1 129 ? -7.187 -2.012 9.471 1.00 96.69 129 PHE A N 1
ATOM 944 C CA . PHE A 1 129 ? -6.162 -2.382 8.490 1.00 96.69 129 PHE A CA 1
ATOM 945 C C . PHE A 1 129 ? -4.908 -2.927 9.189 1.00 96.69 129 PHE A C 1
ATOM 947 O O . PHE A 1 129 ? -3.862 -2.282 9.212 1.00 96.69 129 PHE A O 1
ATOM 954 N N . GLY A 1 130 ? -5.015 -4.123 9.777 1.00 96.81 130 GLY A N 1
ATOM 955 C CA . GLY A 1 130 ? -3.989 -4.690 10.666 1.00 96.81 130 GLY A CA 1
ATOM 956 C C . GLY A 1 130 ? -2.587 -4.822 10.055 1.00 96.81 130 GLY A C 1
ATOM 957 O O . GLY A 1 130 ? -1.612 -4.453 10.699 1.00 96.81 130 GLY A O 1
ATOM 958 N N . GLN A 1 131 ? -2.470 -5.281 8.804 1.00 96.94 131 GLN A N 1
ATOM 959 C CA . GLN A 1 131 ? -1.156 -5.424 8.153 1.00 96.94 131 GLN A CA 1
ATOM 960 C C . GLN A 1 131 ? -0.488 -4.066 7.901 1.00 96.94 131 GLN A C 1
ATOM 962 O O . GLN A 1 131 ? 0.693 -3.898 8.182 1.00 96.94 131 GLN A O 1
ATOM 967 N N . ALA A 1 132 ? -1.256 -3.077 7.430 1.00 97.81 132 ALA A N 1
ATOM 968 C CA . ALA A 1 132 ? -0.747 -1.721 7.246 1.00 97.81 132 ALA A CA 1
ATOM 969 C C . ALA A 1 132 ? -0.396 -1.069 8.591 1.00 97.81 132 ALA A C 1
ATOM 971 O O . ALA A 1 132 ? 0.598 -0.362 8.680 1.00 97.81 132 ALA A O 1
ATOM 972 N N . HIS A 1 133 ? -1.183 -1.321 9.644 1.00 98.19 133 HIS A N 1
ATOM 973 C CA . HIS A 1 133 ? -0.867 -0.866 10.997 1.00 98.19 133 HIS A CA 1
ATOM 974 C C . HIS A 1 133 ? 0.503 -1.366 11.460 1.00 98.19 133 HIS A C 1
ATOM 976 O O . HIS A 1 133 ? 1.314 -0.543 11.871 1.00 98.19 133 HIS A O 1
ATOM 982 N N . ALA A 1 134 ? 0.756 -2.675 11.363 1.00 98.38 134 ALA A N 1
ATOM 983 C CA . ALA A 1 134 ? 2.025 -3.270 11.773 1.00 98.38 134 ALA A CA 1
ATOM 984 C C . ALA A 1 134 ? 3.201 -2.679 10.981 1.00 98.38 134 ALA A C 1
ATOM 986 O O . ALA A 1 134 ? 4.106 -2.106 11.576 1.00 98.38 134 ALA A O 1
ATOM 987 N N . ALA A 1 135 ? 3.120 -2.684 9.646 1.00 98.19 135 ALA A N 1
ATOM 988 C CA . ALA A 1 135 ? 4.199 -2.180 8.797 1.00 98.19 135 ALA A CA 1
ATOM 989 C C . ALA A 1 135 ? 4.514 -0.692 9.055 1.00 98.19 135 ALA A C 1
ATOM 991 O O . ALA A 1 135 ? 5.674 -0.309 9.190 1.00 98.19 135 ALA A O 1
ATOM 992 N N . TRP A 1 136 ? 3.490 0.167 9.161 1.00 98.50 136 TRP A N 1
ATOM 993 C CA . TRP A 1 136 ? 3.696 1.587 9.473 1.00 98.50 136 TRP A CA 1
ATOM 994 C C . TRP A 1 136 ? 4.227 1.808 10.894 1.00 98.50 136 TRP A C 1
ATOM 996 O O . TRP A 1 136 ? 4.971 2.765 11.119 1.00 98.50 136 TRP A O 1
ATOM 1006 N N . LEU A 1 137 ? 3.853 0.953 11.851 1.00 98.69 137 LEU A N 1
ATOM 1007 C CA . LEU A 1 137 ? 4.358 1.022 13.218 1.00 98.69 137 LEU A CA 1
ATOM 1008 C C . LEU A 1 137 ? 5.848 0.677 13.256 1.00 98.69 137 LEU A C 1
ATOM 1010 O O . LEU A 1 137 ? 6.619 1.475 13.784 1.00 98.69 137 LEU A O 1
ATOM 1014 N N . ASP A 1 138 ? 6.250 -0.433 12.644 1.00 98.50 138 ASP A N 1
ATOM 1015 C CA . ASP A 1 138 ? 7.649 -0.872 12.586 1.00 98.50 138 ASP A CA 1
ATOM 1016 C C . ASP A 1 138 ? 8.528 0.185 11.898 1.00 98.50 138 ASP A C 1
ATOM 1018 O O . ASP A 1 138 ? 9.553 0.604 12.443 1.00 98.50 138 ASP A O 1
ATOM 1022 N N . LEU A 1 139 ? 8.051 0.759 10.785 1.00 98.31 139 LEU A N 1
ATOM 1023 C CA . LEU A 1 139 ? 8.729 1.875 10.122 1.00 98.31 139 LEU A CA 1
ATOM 1024 C C . LEU A 1 139 ? 8.846 3.112 11.029 1.00 98.31 139 LEU A C 1
ATOM 1026 O O . LEU A 1 139 ? 9.880 3.784 11.051 1.00 98.31 139 LEU A O 1
ATOM 1030 N N . SER A 1 140 ? 7.807 3.424 11.812 1.00 98.31 140 SER A N 1
ATOM 1031 C CA . SER A 1 140 ? 7.845 4.548 12.759 1.00 98.31 140 SER A CA 1
ATOM 1032 C C . SER A 1 140 ? 8.855 4.345 13.891 1.00 98.31 140 SER A C 1
ATOM 1034 O O . SER A 1 140 ? 9.410 5.322 14.401 1.00 98.31 140 SER A O 1
ATOM 1036 N N . LEU A 1 141 ? 9.127 3.086 14.245 1.00 98.06 141 LEU A N 1
ATOM 1037 C CA . LEU A 1 141 ? 10.134 2.684 15.226 1.00 98.06 141 LEU A CA 1
ATOM 1038 C C . LEU A 1 141 ? 11.555 2.669 14.641 1.00 98.06 141 LEU A C 1
ATOM 1040 O O . LEU A 1 141 ? 12.519 2.503 15.386 1.00 98.06 141 LEU A O 1
ATOM 1044 N N . GLY A 1 142 ? 11.697 2.923 13.337 1.00 97.25 142 GLY A N 1
ATOM 1045 C CA . GLY A 1 142 ? 12.980 3.012 12.649 1.00 97.25 142 GLY A CA 1
ATOM 1046 C C . GLY A 1 142 ? 13.433 1.714 11.989 1.00 97.25 142 GLY A C 1
ATOM 1047 O O . GLY A 1 142 ? 14.592 1.645 11.586 1.00 97.25 142 GLY A O 1
ATOM 1048 N N . ASP A 1 143 ? 12.560 0.712 11.861 1.00 97.25 143 ASP A N 1
ATOM 1049 C CA . ASP A 1 143 ? 12.849 -0.449 11.024 1.00 97.25 143 ASP A CA 1
ATOM 1050 C C . ASP A 1 143 ? 12.636 -0.086 9.549 1.00 97.25 143 ASP A C 1
ATOM 1052 O O . ASP A 1 143 ? 11.517 0.034 9.059 1.00 97.25 143 ASP A O 1
ATOM 1056 N N . GLU A 1 144 ? 13.726 0.140 8.823 1.00 95.31 144 GLU A N 1
ATOM 1057 C CA . GLU A 1 144 ? 13.671 0.483 7.399 1.00 95.31 144 GLU A CA 1
ATOM 1058 C C . GLU A 1 144 ? 13.594 -0.768 6.505 1.00 95.31 144 GLU A C 1
ATOM 1060 O O . GLU A 1 144 ? 13.294 -0.661 5.315 1.00 95.31 144 GLU A O 1
ATOM 1065 N N . SER A 1 145 ? 13.783 -1.973 7.063 1.00 95.88 145 SER A N 1
ATOM 1066 C CA . SER A 1 145 ? 13.661 -3.225 6.302 1.00 95.88 145 SER A CA 1
ATOM 1067 C C . SER A 1 145 ? 12.219 -3.501 5.857 1.00 95.88 145 SER A C 1
ATOM 1069 O O . SER A 1 145 ? 11.997 -4.145 4.831 1.00 95.88 145 SER A O 1
ATOM 1071 N N . VAL A 1 146 ? 11.233 -2.926 6.557 1.00 96.62 146 VAL A N 1
ATOM 1072 C CA . VAL A 1 146 ? 9.802 -3.073 6.248 1.00 96.62 146 VAL A CA 1
ATOM 1073 C C . VAL A 1 146 ? 9.287 -2.099 5.181 1.00 96.62 146 VAL A C 1
ATOM 1075 O O . VAL A 1 146 ? 8.094 -2.103 4.880 1.00 96.62 146 VAL A O 1
ATOM 1078 N N . VAL A 1 147 ? 10.134 -1.260 4.566 1.00 95.06 147 VAL A N 1
ATOM 1079 C CA . VAL A 1 147 ? 9.692 -0.262 3.563 1.00 95.06 147 VAL A CA 1
ATOM 1080 C C . VAL A 1 147 ? 8.894 -0.904 2.421 1.00 95.06 147 VAL A C 1
ATOM 1082 O O . VAL A 1 147 ? 7.853 -0.376 2.019 1.00 95.06 147 VAL A O 1
ATOM 1085 N N . SER A 1 148 ? 9.324 -2.067 1.927 1.00 92.69 148 SER A N 1
ATOM 1086 C CA . SER A 1 148 ? 8.597 -2.810 0.887 1.00 92.69 148 SER A CA 1
ATOM 1087 C C . SER A 1 148 ? 7.200 -3.243 1.350 1.00 92.69 148 SER A C 1
ATOM 1089 O O . SER A 1 148 ? 6.227 -3.111 0.602 1.00 92.69 148 SER A O 1
ATOM 1091 N N . ASP A 1 149 ? 7.066 -3.679 2.604 1.00 96.19 149 ASP A N 1
ATOM 1092 C CA . ASP A 1 149 ? 5.782 -4.060 3.195 1.00 96.19 149 ASP A CA 1
ATOM 1093 C C . ASP A 1 149 ? 4.869 -2.861 3.435 1.00 96.19 149 ASP A C 1
ATOM 1095 O O . ASP A 1 149 ? 3.666 -2.935 3.164 1.00 96.19 149 ASP A O 1
ATOM 1099 N N . VAL A 1 150 ? 5.423 -1.726 3.861 1.00 97.50 150 VAL A N 1
ATOM 1100 C CA . VAL A 1 150 ? 4.677 -0.470 3.991 1.00 97.50 150 VAL A CA 1
ATOM 1101 C C . VAL A 1 150 ? 4.104 -0.050 2.642 1.00 97.50 150 VAL A C 1
ATOM 1103 O O . VAL A 1 150 ? 2.914 0.266 2.554 1.00 97.50 150 VAL A O 1
ATOM 1106 N N . ARG A 1 151 ? 4.907 -0.095 1.570 1.00 95.75 15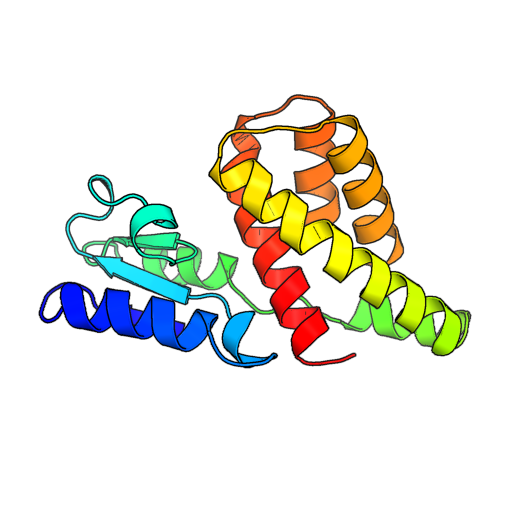1 ARG A N 1
ATOM 1107 C CA . ARG A 1 151 ? 4.450 0.237 0.211 1.00 95.75 151 ARG A CA 1
ATOM 1108 C C . ARG A 1 151 ? 3.322 -0.688 -0.240 1.00 95.75 151 ARG A C 1
ATOM 1110 O O . ARG A 1 151 ? 2.258 -0.209 -0.645 1.00 95.75 151 ARG A O 1
ATOM 1117 N N . ARG A 1 152 ? 3.528 -2.002 -0.122 1.00 97.06 152 ARG A N 1
ATOM 1118 C CA . ARG A 1 152 ? 2.546 -3.030 -0.495 1.00 97.06 152 ARG A CA 1
ATOM 1119 C C . ARG A 1 152 ? 1.229 -2.858 0.256 1.00 97.06 152 ARG A C 1
ATOM 1121 O O . ARG A 1 152 ? 0.170 -2.716 -0.357 1.00 97.06 152 ARG A O 1
ATOM 1128 N N . THR A 1 153 ? 1.280 -2.846 1.584 1.00 97.88 153 THR A N 1
ATOM 1129 C CA . THR A 1 153 ? 0.075 -2.778 2.422 1.00 97.88 153 THR A CA 1
ATOM 1130 C C . THR A 1 153 ? -0.658 -1.448 2.247 1.00 97.88 153 THR A C 1
ATOM 1132 O O . THR A 1 153 ? -1.885 -1.442 2.152 1.00 97.88 153 THR A O 1
ATOM 1135 N N . THR A 1 154 ? 0.065 -0.335 2.083 1.00 97.44 154 THR A N 1
ATOM 1136 C CA . THR A 1 154 ? -0.520 0.973 1.748 1.00 97.44 154 THR A CA 1
ATOM 1137 C C . THR A 1 154 ? -1.274 0.935 0.425 1.00 97.44 154 THR A C 1
ATOM 1139 O O . THR A 1 154 ? -2.413 1.402 0.357 1.00 97.44 154 THR A O 1
ATOM 1142 N N . ARG A 1 155 ? -0.698 0.328 -0.621 1.00 96.50 155 ARG A N 1
ATOM 1143 C CA . ARG A 1 155 ? -1.383 0.185 -1.911 1.00 96.50 155 ARG A CA 1
ATOM 1144 C C . ARG A 1 155 ? -2.662 -0.639 -1.787 1.00 96.50 155 ARG A C 1
ATOM 1146 O O . ARG A 1 155 ? -3.685 -0.267 -2.362 1.00 96.50 155 ARG A O 1
ATOM 1153 N N . LEU A 1 156 ? -2.635 -1.725 -1.016 1.00 97.25 156 LEU A N 1
ATOM 1154 C CA . LEU A 1 156 ? -3.824 -2.544 -0.772 1.00 97.25 156 LEU A CA 1
ATOM 1155 C C . LEU A 1 156 ? -4.920 -1.773 -0.028 1.00 97.25 156 LEU A C 1
ATOM 1157 O O . LEU A 1 156 ? -6.092 -1.892 -0.391 1.00 97.25 156 LEU A O 1
ATOM 1161 N N . VAL A 1 157 ? -4.552 -0.953 0.961 1.00 97.12 157 VAL A N 1
ATOM 1162 C CA . VAL A 1 157 ? -5.495 -0.076 1.671 1.00 97.12 157 VAL A CA 1
ATOM 1163 C C . VAL A 1 157 ? -6.096 0.955 0.721 1.00 97.12 157 VAL A C 1
ATOM 1165 O O . VAL A 1 157 ? -7.319 1.060 0.657 1.00 97.12 157 VAL A O 1
ATOM 1168 N N . LEU A 1 158 ? -5.280 1.658 -0.070 1.00 96.00 158 LEU A N 1
ATOM 1169 C CA . LEU A 1 158 ? -5.767 2.626 -1.061 1.00 96.00 158 LEU A CA 1
ATOM 1170 C C . LEU A 1 158 ? -6.725 1.970 -2.063 1.00 96.00 158 LEU A C 1
ATOM 1172 O O . LEU A 1 158 ? -7.803 2.499 -2.322 1.00 96.00 158 LEU A O 1
ATOM 1176 N N . SER A 1 159 ? -6.388 0.778 -2.563 1.00 96.00 159 SER A N 1
ATOM 1177 C CA . SER A 1 159 ? -7.268 0.008 -3.449 1.00 96.00 159 SER A CA 1
ATOM 1178 C C . SER A 1 159 ? -8.594 -0.366 -2.783 1.00 96.00 159 SER A C 1
ATOM 1180 O O . SER A 1 159 ? -9.650 -0.316 -3.413 1.00 96.00 159 SER A O 1
ATOM 1182 N N . ALA A 1 160 ? -8.567 -0.749 -1.506 1.00 94.62 160 ALA A N 1
ATOM 1183 C CA . ALA A 1 160 ? -9.775 -1.086 -0.767 1.00 94.62 160 ALA A CA 1
ATOM 1184 C C . ALA A 1 160 ? -10.662 0.139 -0.526 1.00 94.62 160 ALA A C 1
ATOM 1186 O O . ALA A 1 160 ? -11.858 0.059 -0.787 1.00 94.62 160 ALA A O 1
ATOM 1187 N N . VAL A 1 161 ? -10.078 1.272 -0.129 1.00 93.62 161 VAL A N 1
ATOM 1188 C CA . VAL A 1 161 ? -10.801 2.541 0.037 1.00 93.62 161 VAL A CA 1
ATOM 1189 C C . VAL A 1 161 ? -11.423 2.997 -1.282 1.00 93.62 161 VAL A C 1
ATOM 1191 O O . VAL A 1 161 ? -12.597 3.356 -1.317 1.00 93.62 161 VAL A O 1
ATOM 1194 N N . ALA A 1 162 ? -10.667 2.924 -2.376 1.00 93.25 162 ALA A N 1
ATOM 1195 C CA . ALA A 1 162 ? -11.115 3.359 -3.693 1.00 93.25 162 ALA A CA 1
ATOM 1196 C C . ALA A 1 162 ? -12.285 2.526 -4.250 1.00 93.25 162 ALA A C 1
ATOM 1198 O O . ALA A 1 162 ? -13.093 3.042 -5.018 1.00 93.25 162 ALA A O 1
ATOM 1199 N N . ARG A 1 163 ? -12.402 1.248 -3.860 1.00 89.62 163 ARG A N 1
ATOM 1200 C CA . ARG A 1 163 ? -13.545 0.383 -4.217 1.00 89.62 163 ARG A CA 1
ATOM 1201 C C . ARG A 1 163 ? -14.800 0.640 -3.376 1.00 89.62 163 ARG A C 1
ATOM 1203 O O . ARG A 1 163 ? -15.839 0.062 -3.681 1.00 89.62 163 ARG A O 1
ATOM 1210 N N . GLY A 1 164 ? -14.709 1.504 -2.367 1.00 80.81 164 GLY A N 1
ATOM 1211 C CA . GLY A 1 164 ? -15.792 1.805 -1.439 1.00 80.81 164 GLY A CA 1
ATOM 1212 C C . GLY A 1 164 ? -15.907 0.790 -0.300 1.00 80.81 164 GLY A C 1
ATOM 1213 O O . GLY A 1 164 ? -15.603 -0.395 -0.459 1.00 80.81 164 GLY A O 1
ATOM 1214 N N . LEU A 1 165 ? -16.348 1.287 0.861 1.00 59.66 165 LEU A N 1
ATOM 1215 C CA . LEU A 1 165 ? -16.866 0.463 1.958 1.00 59.66 165 LEU A CA 1
ATOM 1216 C C . LEU A 1 165 ? -18.213 -0.160 1.609 1.00 59.66 165 LEU A C 1
ATOM 1218 O O . LEU A 1 165 ? -19.081 0.588 1.118 1.00 59.66 165 LEU A O 1
#

Secondary structure (DSSP, 8-state):
-EEEE-TTTHHHHHHHHHHHHHSPTTGGGS-EEEEETTTTTS-TTTTT-SEEEETTS-HHHHHHHHHTTPPPP-HHHHHHHHHH-HHHHHHHHHHHHHHHHHHHHHHHTT---HHHHHHHHHHHHHHT-HHHHHHHHHHHTT--TTHHHHHHHHHHHHHHHHT--

Sequence (165 aa):
MVLLDLEDASVLASECAVALRSLAAPSAAVPILALCSSAHEIDPISINVDAIIDRATSSDSLVEQLDLWRPVSLEPTRRIAKMFGPGPIAGMIERLARRLEPALANLAQGVIDRPEAHRLAGLCGTLGFGQAHAAWLDLSLGDESVVSDVRRTTRLVLSAVARGL

Radius of gyration: 16.31 Å; chains: 1; bounding box: 40×34×42 Å

Foldseek 3Di:
DAEAECDPCVPVSLVVLVVQCPDAPPSNLQAYEYEDCPQVVDDCVVSNHLGYDHPPDDPVVVVVVVVLQDADDQVLLVVVCVVPPVVVSLVLLVVLLVLLVVCLVCLSVVHQDLVSLQVNLVSCVSNVLPQLNVLSPCSSVPPPVSSSSNSSSSSSSNSNVRVPD

pLDDT: mean 91.61, std 7.49, range [59.66, 98.69]